Protein AF-X1U1R6-F1 (afdb_monomer_lite)

pLDDT: mean 90.97, std 6.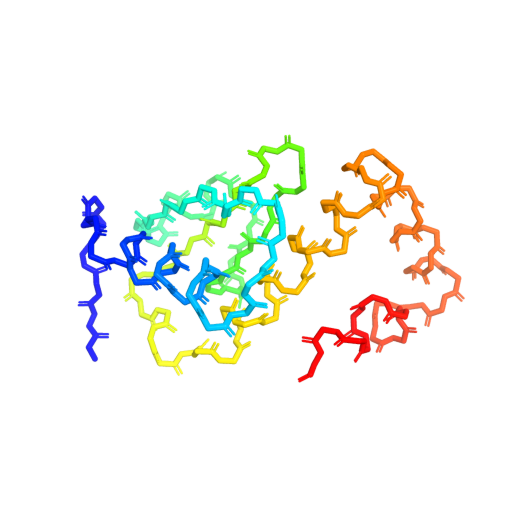09, range [68.69, 97.31]

Radius of gyration: 13.93 Å; chains: 1; bounding box: 34×32×36 Å

Secondary structure (DSSP, 8-state):
--PPTT-THHHHHHHHIIIIII--SSPPPEEEE--HHHHHHHHS-SS-SEEEETTTTEEEE-TTGGGGHHHHHHHHHHHHHHHHH-HHHHHHHHHHHHHHH-GGG-HHHHHT-

Structure (mmCIF, N/CA/C/O backbone):
data_AF-X1U1R6-F1
#
_entry.id   AF-X1U1R6-F1
#
loop_
_atom_site.group_PDB
_atom_site.id
_atom_site.type_symbol
_atom_site.label_atom_id
_atom_site.label_alt_id
_atom_site.label_comp_id
_atom_site.label_asym_id
_atom_site.label_entity_id
_atom_site.label_seq_id
_atom_site.pdbx_PDB_ins_code
_atom_site.Cartn_x
_atom_site.Cartn_y
_atom_site.Cartn_z
_atom_site.occupancy
_atom_site.B_iso_or_equiv
_atom_site.auth_seq_id
_atom_site.auth_comp_id
_atom_site.auth_asym_id
_atom_site.auth_atom_id
_atom_site.pdbx_PDB_model_num
ATOM 1 N N . MET A 1 1 ? -20.057 -4.441 5.243 1.00 68.75 1 MET A N 1
ATOM 2 C CA . MET A 1 1 ? -19.468 -4.087 6.552 1.00 68.75 1 MET A CA 1
ATOM 3 C C . MET A 1 1 ? -18.611 -2.855 6.330 1.00 68.75 1 MET A C 1
ATOM 5 O O . MET A 1 1 ? -17.828 -2.879 5.391 1.00 68.75 1 MET A O 1
ATOM 9 N N . ILE A 1 2 ? -18.821 -1.793 7.105 1.00 78.00 2 ILE A N 1
ATOM 10 C CA . ILE A 1 2 ? -18.006 -0.569 7.076 1.00 78.00 2 ILE A CA 1
ATOM 11 C C . ILE A 1 2 ? -17.137 -0.601 8.333 1.00 78.00 2 ILE A C 1
ATOM 13 O O . ILE A 1 2 ? -17.631 -0.988 9.393 1.00 78.00 2 ILE A O 1
ATOM 17 N N . ILE A 1 3 ? -15.852 -0.284 8.202 1.00 80.31 3 ILE A N 1
ATOM 18 C CA . ILE A 1 3 ? -14.934 -0.188 9.337 1.00 80.31 3 ILE A CA 1
ATOM 19 C C . ILE A 1 3 ? -14.719 1.287 9.639 1.00 80.31 3 ILE A C 1
ATOM 21 O O . ILE A 1 3 ? -14.201 2.015 8.801 1.00 80.31 3 ILE A O 1
ATOM 25 N N . GLU A 1 4 ? -15.120 1.713 10.832 1.00 82.31 4 GLU A N 1
ATOM 26 C CA . GLU A 1 4 ? -14.994 3.108 11.254 1.00 82.31 4 GLU A CA 1
ATOM 27 C C . GLU A 1 4 ? -13.522 3.568 11.271 1.00 82.31 4 GLU A C 1
ATOM 29 O O . GLU A 1 4 ? -12.655 2.809 11.731 1.00 82.31 4 GLU A O 1
ATOM 34 N N . PRO A 1 5 ? -13.226 4.804 10.824 1.00 80.69 5 PRO A N 1
ATOM 35 C CA . PRO A 1 5 ? -11.922 5.431 11.021 1.00 80.69 5 PRO A CA 1
ATOM 36 C C . PRO A 1 5 ? -11.462 5.356 12.484 1.00 80.69 5 PRO A C 1
ATOM 38 O O . PRO A 1 5 ? -12.258 5.473 13.417 1.00 80.69 5 PRO A O 1
ATOM 41 N N . GLY A 1 6 ? -10.168 5.111 12.697 1.00 74.69 6 GLY A N 1
ATOM 42 C CA . GLY A 1 6 ? -9.590 4.905 14.033 1.00 74.69 6 GLY A CA 1
ATOM 43 C C . GLY A 1 6 ? -9.848 3.524 14.659 1.00 74.69 6 GLY A C 1
ATOM 44 O O . GLY A 1 6 ? -9.324 3.231 15.736 1.00 74.69 6 GLY A O 1
ATOM 45 N N . SER A 1 7 ? -10.609 2.643 14.001 1.00 81.69 7 SER A N 1
ATOM 46 C CA . SER A 1 7 ? -10.746 1.249 14.429 1.00 81.69 7 SER A CA 1
ATOM 47 C C . SER A 1 7 ? -9.451 0.466 14.216 1.00 81.69 7 SER A C 1
ATOM 49 O O . SER A 1 7 ? -8.946 0.364 13.100 1.00 81.69 7 SER A O 1
ATOM 51 N N . LYS A 1 8 ? -8.972 -0.200 15.273 1.00 84.81 8 LYS A N 1
ATOM 52 C CA . LYS A 1 8 ? -7.817 -1.113 15.203 1.00 84.81 8 LYS A CA 1
ATOM 53 C C . LYS A 1 8 ? -8.140 -2.479 14.605 1.00 84.81 8 LYS A C 1
ATOM 55 O O . LYS A 1 8 ? -7.240 -3.266 14.334 1.00 84.81 8 LYS A O 1
ATOM 60 N N . LYS A 1 9 ? -9.423 -2.789 14.386 1.00 84.50 9 LYS A N 1
ATOM 61 C CA . LYS A 1 9 ? -9.840 -4.147 14.014 1.00 84.50 9 LYS A CA 1
ATOM 62 C C . LYS A 1 9 ? -9.223 -4.607 12.695 1.00 84.50 9 LYS A C 1
ATOM 64 O O . LYS A 1 9 ? -8.891 -5.779 12.551 1.00 84.50 9 LYS A O 1
ATOM 69 N N . LEU A 1 10 ? -9.089 -3.698 11.732 1.00 84.38 10 LEU A N 1
ATOM 70 C CA . LEU A 1 10 ? -8.493 -4.024 10.441 1.00 84.38 10 LEU A CA 1
ATOM 71 C C . LEU A 1 10 ? -6.976 -4.191 10.537 1.00 84.38 10 LEU 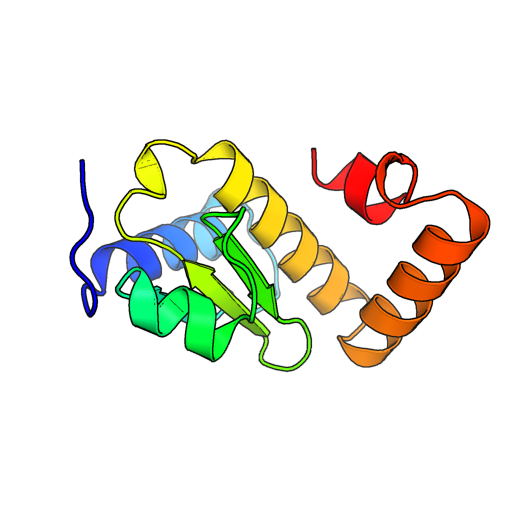A C 1
ATOM 73 O O . LEU A 1 10 ? -6.443 -5.120 9.944 1.00 84.38 10 LEU A O 1
ATOM 77 N N . GLU A 1 11 ? -6.304 -3.335 11.305 1.00 85.69 11 GLU A N 1
ATOM 78 C CA . GLU A 1 11 ? -4.867 -3.437 11.578 1.00 85.69 11 GLU A CA 1
ATOM 79 C C . GLU A 1 11 ? -4.524 -4.794 12.215 1.00 85.69 11 GLU A C 1
ATOM 81 O O . GLU A 1 11 ? -3.604 -5.478 11.765 1.00 85.69 11 GLU A O 1
ATOM 86 N N . GLU A 1 12 ? -5.318 -5.231 13.199 1.00 88.62 12 GLU A N 1
ATOM 87 C CA . GLU A 1 12 ? -5.196 -6.553 13.827 1.00 88.62 12 GLU A CA 1
ATOM 88 C C . GLU A 1 12 ? -5.352 -7.686 12.805 1.00 88.62 12 GLU A C 1
ATOM 90 O O . GLU A 1 12 ? -4.529 -8.599 12.767 1.00 88.62 12 GLU A O 1
ATOM 95 N N . LEU A 1 13 ? -6.379 -7.619 11.950 1.00 87.31 13 LEU A N 1
ATOM 96 C CA . LEU A 1 13 ? -6.643 -8.641 10.933 1.00 87.31 13 LEU A CA 1
ATOM 97 C C . LEU A 1 13 ? -5.546 -8.698 9.864 1.00 87.31 13 LEU A C 1
ATOM 99 O O . LEU A 1 13 ? -5.128 -9.789 9.481 1.00 87.31 13 LEU A O 1
ATOM 103 N N . VAL A 1 14 ? -5.068 -7.543 9.393 1.00 88.56 14 VAL A N 1
ATOM 104 C CA . VAL A 1 14 ? -3.956 -7.459 8.436 1.00 88.56 14 VAL A CA 1
ATOM 105 C C . VAL A 1 14 ? -2.689 -8.032 9.061 1.00 88.56 14 VAL A C 1
ATOM 107 O O . VAL A 1 14 ? -2.026 -8.859 8.440 1.00 88.56 14 VAL A O 1
ATOM 110 N N . THR A 1 15 ? -2.392 -7.669 10.309 1.00 87.62 15 THR A N 1
ATOM 111 C CA . THR A 1 15 ? -1.243 -8.194 11.057 1.00 87.62 15 THR A CA 1
ATOM 112 C C . THR A 1 15 ? -1.320 -9.711 11.230 1.00 87.62 15 THR A C 1
ATOM 114 O O . THR A 1 15 ? -0.334 -10.414 10.990 1.00 87.62 15 THR A O 1
ATOM 117 N N . GLU A 1 16 ? -2.486 -10.233 11.619 1.00 87.56 16 GLU A N 1
ATOM 118 C CA . GLU A 1 16 ? -2.725 -11.668 11.778 1.00 87.56 16 GLU A CA 1
ATOM 119 C C . GLU A 1 16 ? -2.550 -12.408 10.447 1.00 87.56 16 GLU A C 1
ATOM 121 O O . GLU A 1 16 ? -1.828 -13.406 10.371 1.00 87.56 16 GLU A O 1
ATOM 126 N N . PHE A 1 17 ? -3.162 -11.900 9.377 1.00 86.06 17 PHE A N 1
ATOM 127 C CA . PHE A 1 17 ? -3.053 -12.473 8.041 1.00 86.06 17 PHE A CA 1
ATOM 128 C C . PHE A 1 17 ? -1.598 -12.493 7.553 1.00 86.06 17 PHE A C 1
ATOM 130 O O . PHE A 1 17 ? -1.091 -13.544 7.154 1.00 86.06 17 PHE A O 1
ATOM 137 N N . TRP A 1 18 ? -0.897 -11.366 7.668 1.00 87.38 18 TRP A N 1
ATOM 138 C CA . TRP A 1 18 ? 0.502 -11.225 7.272 1.00 87.38 18 TRP A CA 1
ATOM 139 C C . TRP A 1 18 ? 1.418 -12.208 8.011 1.00 87.38 18 TRP A C 1
ATOM 141 O O . TRP A 1 18 ? 2.189 -12.952 7.402 1.00 87.38 18 TRP A O 1
ATOM 151 N N . SER A 1 19 ? 1.283 -12.264 9.335 1.00 80.88 19 SER A N 1
ATOM 152 C CA . SER A 1 19 ? 2.225 -12.981 10.197 1.00 80.88 19 SER A CA 1
ATOM 153 C C . SER A 1 19 ? 1.930 -14.480 10.263 1.00 80.88 19 SER A C 1
ATOM 155 O O . SER A 1 19 ? 2.843 -15.304 10.250 1.00 80.88 19 SER A O 1
ATOM 157 N N . ILE A 1 20 ? 0.652 -14.862 10.336 1.00 73.19 20 ILE A N 1
ATOM 158 C CA . ILE A 1 20 ? 0.245 -16.250 10.596 1.00 73.19 20 ILE A CA 1
ATOM 159 C C . ILE A 1 20 ? -0.021 -17.004 9.297 1.00 73.19 20 ILE A C 1
ATOM 161 O O . ILE A 1 20 ? 0.361 -18.174 9.172 1.00 73.19 20 ILE A O 1
ATOM 165 N N . ARG A 1 21 ? -0.696 -16.363 8.334 1.00 68.69 21 ARG A N 1
ATOM 166 C CA . ARG A 1 21 ? -1.108 -17.029 7.090 1.00 68.69 21 ARG A CA 1
ATOM 167 C C . ARG A 1 21 ? -0.006 -17.001 6.051 1.00 68.69 21 ARG A C 1
ATOM 169 O O . ARG A 1 21 ? 0.308 -18.055 5.507 1.00 68.69 21 ARG A O 1
ATOM 176 N N . LEU A 1 22 ? 0.586 -15.834 5.816 1.00 74.62 22 LEU A N 1
ATOM 177 C CA . LEU A 1 22 ? 1.616 -15.683 4.789 1.00 74.62 22 LEU A CA 1
ATOM 178 C C . LEU A 1 22 ? 3.023 -16.013 5.304 1.00 74.62 22 LEU A C 1
ATOM 180 O O . LEU A 1 22 ? 3.866 -16.449 4.527 1.00 74.62 22 LEU A O 1
ATOM 184 N N . ARG A 1 23 ? 3.253 -15.899 6.623 1.00 78.94 23 ARG A N 1
ATOM 185 C CA . ARG A 1 23 ? 4.527 -16.224 7.296 1.00 78.94 23 ARG A CA 1
ATOM 186 C C . ARG A 1 23 ? 5.725 -15.466 6.722 1.00 78.94 23 ARG A C 1
ATOM 188 O O . ARG A 1 23 ? 6.837 -15.997 6.675 1.00 78.94 23 ARG A O 1
ATOM 195 N N . TYR A 1 24 ? 5.507 -14.230 6.289 1.00 79.50 24 TYR A N 1
ATOM 196 C CA . TYR A 1 24 ? 6.607 -13.382 5.860 1.00 79.50 24 TYR A CA 1
ATOM 197 C C . TYR A 1 24 ? 7.483 -13.002 7.053 1.00 79.50 24 TYR A C 1
ATOM 199 O O . TYR A 1 24 ? 6.998 -12.754 8.153 1.00 79.50 24 TYR A O 1
ATOM 207 N N . SER A 1 25 ? 8.796 -12.958 6.829 1.00 84.50 25 SER A N 1
ATOM 208 C CA . SER A 1 25 ? 9.781 -12.558 7.841 1.00 84.50 25 SER A CA 1
ATOM 209 C C . SER A 1 25 ? 9.813 -11.047 8.095 1.00 84.50 25 SER A C 1
ATOM 211 O O . SER A 1 25 ? 10.508 -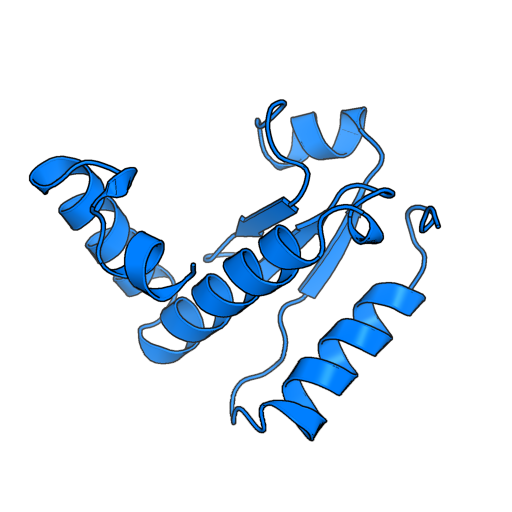10.595 9.001 1.00 84.50 25 SER A O 1
ATOM 213 N N . PHE A 1 26 ? 9.103 -10.269 7.278 1.00 88.19 26 PHE A N 1
ATOM 214 C CA . PHE A 1 26 ? 9.027 -8.815 7.370 1.00 88.19 26 PHE A CA 1
ATOM 215 C C . PHE A 1 26 ? 7.899 -8.386 8.306 1.00 88.19 26 PHE A C 1
ATOM 217 O O . PHE A 1 26 ? 6.893 -9.086 8.436 1.00 88.19 26 PHE A O 1
ATOM 224 N N . ALA A 1 27 ? 8.054 -7.219 8.933 1.00 90.88 27 ALA A N 1
ATOM 225 C CA . ALA A 1 27 ? 6.970 -6.608 9.693 1.00 90.88 27 ALA A CA 1
ATOM 226 C C . ALA A 1 27 ? 5.752 -6.357 8.779 1.00 90.88 27 ALA A C 1
ATOM 228 O O . ALA A 1 27 ? 5.948 -6.100 7.593 1.00 90.88 27 ALA A O 1
ATOM 229 N N . PRO A 1 28 ? 4.516 -6.448 9.298 1.00 92.19 28 PRO A N 1
ATOM 230 C CA . PRO A 1 28 ? 3.332 -6.033 8.551 1.00 92.19 28 PRO A CA 1
ATOM 231 C C . PRO A 1 28 ? 3.366 -4.520 8.272 1.00 92.19 28 PRO A C 1
ATOM 233 O O . PRO A 1 28 ? 4.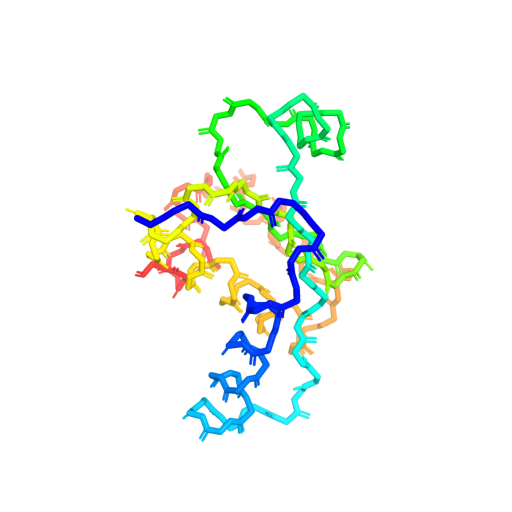027 -3.777 9.011 1.00 92.19 28 PRO A O 1
ATOM 236 N N . PRO A 1 29 ? 2.616 -4.036 7.266 1.00 93.19 29 PRO A N 1
ATOM 237 C CA . PRO A 1 29 ? 2.524 -2.608 7.013 1.00 93.19 29 PRO A CA 1
ATOM 238 C C . PRO A 1 29 ? 1.727 -1.924 8.124 1.00 93.19 29 PRO A C 1
ATOM 240 O O . PRO A 1 29 ? 0.837 -2.522 8.737 1.00 93.19 29 PRO A O 1
ATOM 243 N N . LYS A 1 30 ? 1.990 -0.633 8.334 1.00 93.44 30 LYS A N 1
ATOM 244 C CA . LYS A 1 30 ? 1.081 0.216 9.115 1.00 93.44 30 LYS A CA 1
ATOM 245 C C . LYS A 1 30 ? -0.249 0.318 8.374 1.00 93.44 30 LYS A C 1
ATOM 247 O O . LYS A 1 30 ? -0.258 0.383 7.148 1.00 93.44 30 LYS A O 1
ATOM 252 N N . VAL A 1 31 ? -1.363 0.368 9.095 1.00 93.25 31 VAL A N 1
ATOM 253 C CA . VAL A 1 31 ? -2.694 0.500 8.489 1.00 93.25 31 VAL A CA 1
ATOM 254 C C . VAL A 1 31 ? -3.399 1.704 9.089 1.00 93.25 31 VAL A C 1
ATOM 256 O O . VAL A 1 31 ? -3.602 1.752 10.300 1.00 93.25 31 VAL A O 1
ATOM 259 N N . THR A 1 32 ? -3.831 2.630 8.235 1.00 92.69 32 THR A N 1
ATOM 260 C CA . THR A 1 32 ? -4.637 3.783 8.646 1.00 92.69 32 THR A CA 1
ATOM 261 C C . THR A 1 32 ? -5.922 3.825 7.829 1.00 92.69 32 THR A C 1
ATOM 263 O O . THR A 1 32 ? -5.902 3.772 6.598 1.00 92.69 32 THR A O 1
ATOM 266 N N . ILE A 1 33 ? -7.055 3.899 8.529 1.00 92.25 33 ILE A N 1
ATOM 267 C CA . ILE A 1 33 ? -8.377 4.062 7.920 1.00 92.25 33 ILE A CA 1
ATOM 268 C C . ILE A 1 33 ? -8.771 5.525 8.052 1.00 92.25 33 ILE A C 1
ATOM 270 O O . ILE A 1 33 ? -8.874 6.035 9.169 1.00 92.25 33 ILE A O 1
ATOM 274 N N . TYR A 1 34 ? -9.019 6.158 6.916 1.00 92.31 34 TYR A N 1
ATOM 275 C CA . TYR A 1 34 ? -9.348 7.573 6.813 1.00 92.31 34 TYR A CA 1
ATOM 276 C C . TYR A 1 34 ? -10.829 7.772 6.492 1.00 92.31 34 TYR A C 1
ATOM 278 O O . TYR A 1 34 ? -11.475 6.890 5.920 1.00 92.31 34 TYR A O 1
ATOM 286 N N . SER A 1 35 ? -11.373 8.949 6.802 1.00 92.62 35 SER A N 1
ATOM 287 C CA . SER A 1 35 ? -12.554 9.434 6.080 1.00 92.62 35 SER A CA 1
ATOM 288 C C . SER A 1 35 ? -12.231 9.644 4.594 1.00 92.62 35 SER A C 1
ATOM 290 O O . SER A 1 35 ? -11.077 9.574 4.162 1.00 92.62 35 SER A O 1
ATOM 2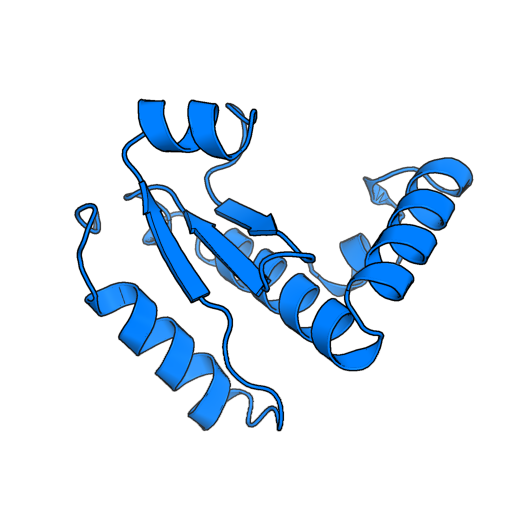92 N N . ARG A 1 36 ? -13.254 9.888 3.769 1.00 93.19 36 ARG A N 1
ATOM 293 C CA . ARG A 1 36 ? -13.046 10.066 2.329 1.00 93.19 36 ARG A CA 1
ATOM 294 C C . ARG A 1 36 ? -12.228 11.320 2.026 1.00 93.19 36 ARG A C 1
ATOM 296 O O . ARG A 1 36 ? -11.370 11.283 1.149 1.00 93.19 36 ARG A O 1
ATOM 303 N N . GLU A 1 37 ? -12.505 12.402 2.736 1.00 95.00 37 GLU A N 1
ATOM 304 C CA . GLU A 1 37 ? -11.834 13.688 2.598 1.00 95.00 37 GLU A CA 1
ATOM 305 C C . GLU A 1 37 ? -10.364 13.580 3.019 1.00 95.00 37 GLU A C 1
ATOM 307 O O . GLU A 1 37 ? -9.484 13.922 2.232 1.00 95.00 37 GLU A O 1
ATOM 312 N N . GLU A 1 38 ? -10.097 13.005 4.197 1.00 95.31 38 GLU A N 1
ATOM 313 C CA . GLU A 1 38 ? -8.731 12.793 4.699 1.00 95.31 38 GLU A CA 1
ATOM 314 C C . GLU A 1 38 ? -7.928 11.857 3.788 1.00 95.31 38 GLU A C 1
ATOM 316 O O . GLU A 1 38 ? -6.747 12.084 3.559 1.00 95.31 38 GLU A O 1
ATOM 321 N N . TYR A 1 39 ? -8.555 10.823 3.217 1.00 94.94 39 TYR A N 1
ATOM 322 C CA . TYR A 1 39 ? -7.882 9.927 2.274 1.00 94.94 39 TYR A CA 1
ATOM 323 C C . TYR A 1 39 ? -7.401 10.665 1.022 1.00 94.94 39 TYR A C 1
ATOM 325 O O . TYR A 1 39 ? -6.292 10.422 0.546 1.00 94.94 39 TYR A O 1
ATOM 333 N N . ILE A 1 40 ? -8.235 11.549 0.466 1.00 95.31 40 ILE A N 1
ATOM 334 C CA . ILE A 1 40 ? -7.871 12.345 -0.711 1.00 95.31 40 ILE A CA 1
ATOM 335 C C . ILE A 1 40 ? -6.774 13.345 -0.346 1.00 95.31 40 ILE A C 1
ATOM 337 O O . ILE A 1 40 ? -5.863 13.535 -1.143 1.00 95.31 40 ILE A O 1
ATOM 341 N N . GLU A 1 41 ? -6.839 13.962 0.832 1.00 95.50 41 GLU A N 1
ATOM 342 C CA . GLU A 1 41 ? -5.801 14.880 1.312 1.00 95.50 41 GLU A CA 1
ATOM 343 C C . GLU A 1 41 ? -4.453 14.168 1.492 1.00 95.50 41 GLU A C 1
ATOM 345 O O . GLU A 1 41 ? -3.444 14.620 0.957 1.00 95.50 41 GLU A O 1
ATOM 350 N N . GLU A 1 42 ? -4.454 13.018 2.168 1.00 93.38 42 GLU A N 1
ATOM 351 C CA . GLU A 1 42 ? -3.253 12.239 2.475 1.00 93.38 42 GLU A CA 1
ATOM 352 C C . GLU A 1 42 ? -2.628 11.617 1.221 1.00 93.38 42 GLU A C 1
ATOM 354 O O . GLU A 1 42 ? -1.412 11.599 1.048 1.00 93.38 42 GLU A O 1
ATOM 359 N N . THR A 1 43 ? -3.455 11.069 0.328 1.00 92.81 43 THR A N 1
ATOM 360 C CA . THR A 1 43 ? -2.956 10.306 -0.824 1.00 92.81 43 THR A CA 1
ATOM 361 C C . THR A 1 43 ? -2.934 11.116 -2.117 1.00 92.81 43 THR A C 1
ATOM 363 O O . THR A 1 43 ? -2.254 10.737 -3.069 1.00 92.81 43 THR A O 1
ATOM 366 N N . GLY A 1 44 ? -3.705 12.194 -2.225 1.00 93.56 44 GLY A N 1
ATOM 367 C CA . GLY A 1 44 ? -3.966 12.866 -3.499 1.00 93.56 44 GLY A CA 1
ATOM 368 C C . GLY A 1 44 ? -4.768 12.018 -4.498 1.00 93.56 44 GLY A C 1
ATOM 369 O O . GLY A 1 44 ? -4.757 12.324 -5.690 1.00 93.56 44 GLY A O 1
ATOM 370 N N . ASN A 1 45 ? -5.420 10.930 -4.062 1.00 89.62 45 ASN A N 1
ATOM 371 C CA . ASN A 1 45 ? -6.143 10.000 -4.932 1.00 89.62 45 ASN A CA 1
ATOM 372 C C . ASN A 1 45 ? -7.634 9.937 -4.569 1.00 89.62 45 ASN A C 1
ATOM 374 O O . ASN A 1 45 ? -8.008 9.571 -3.460 1.00 89.62 45 ASN A O 1
ATOM 378 N N . ASP A 1 46 ? -8.498 10.246 -5.536 1.00 93.25 46 ASP A N 1
ATOM 379 C CA . ASP A 1 46 ? -9.957 10.184 -5.409 1.00 93.25 46 ASP A CA 1
ATOM 380 C C . ASP A 1 46 ? -10.587 9.010 -6.183 1.00 93.25 46 ASP A C 1
ATOM 382 O O . ASP A 1 46 ? -11.808 8.898 -6.281 1.00 93.25 46 ASP A O 1
ATOM 386 N N . LYS A 1 47 ? -9.793 8.099 -6.739 1.00 91.31 47 LYS A N 1
ATOM 387 C CA . LYS A 1 47 ? -10.286 7.001 -7.589 1.00 91.31 47 LYS A CA 1
ATOM 388 C C . LYS A 1 47 ? -10.168 5.637 -6.936 1.00 91.31 47 LYS A C 1
ATOM 390 O O . LYS A 1 47 ? -10.938 4.745 -7.282 1.00 91.31 47 LYS A O 1
ATOM 395 N N . THR A 1 48 ? -9.236 5.471 -6.005 1.00 91.88 48 THR A N 1
ATOM 396 C CA . THR A 1 48 ? -9.023 4.204 -5.299 1.00 91.88 48 THR A CA 1
ATOM 397 C C . THR A 1 48 ? -9.562 4.263 -3.872 1.00 91.88 48 THR A C 1
ATOM 399 O O . THR A 1 48 ? -9.952 5.317 -3.366 1.00 91.88 48 THR A O 1
ATOM 402 N N . VAL A 1 49 ? -9.643 3.094 -3.240 1.00 93.25 49 VAL A N 1
ATOM 403 C CA . VAL A 1 49 ? -10.102 2.924 -1.849 1.00 93.25 49 VAL A CA 1
ATOM 404 C C . VAL A 1 49 ? -9.006 2.360 -0.939 1.00 93.25 49 VAL A C 1
ATOM 406 O O . VAL A 1 49 ? -9.232 2.157 0.253 1.00 93.25 49 VAL A O 1
ATOM 409 N N . ALA A 1 50 ? -7.845 2.077 -1.520 1.00 94.94 50 ALA A N 1
ATOM 410 C CA . ALA A 1 50 ? -6.640 1.600 -0.875 1.00 94.94 50 ALA A CA 1
ATOM 411 C C . ALA A 1 50 ? -5.434 2.160 -1.628 1.00 94.94 50 ALA A C 1
ATOM 413 O O . ALA A 1 50 ? -5.517 2.401 -2.840 1.00 94.94 50 ALA A O 1
ATOM 414 N N . ARG A 1 51 ? -4.345 2.377 -0.894 1.00 95.50 51 ARG A N 1
ATOM 415 C CA . ARG A 1 51 ? -3.048 2.745 -1.448 1.00 95.50 51 ARG A CA 1
ATOM 416 C C . ARG A 1 51 ? -1.930 2.353 -0.495 1.00 95.50 51 ARG A C 1
ATOM 418 O O . ARG A 1 51 ? -1.991 2.684 0.691 1.00 95.50 51 ARG A O 1
ATOM 425 N N . TYR A 1 52 ? -0.889 1.730 -1.028 1.00 96.00 52 TYR A N 1
ATOM 426 C CA . TYR A 1 52 ? 0.385 1.555 -0.354 1.00 96.00 52 TYR A CA 1
ATOM 427 C C . TYR A 1 52 ? 1.322 2.749 -0.589 1.00 96.00 52 TYR A C 1
ATOM 429 O O . TYR A 1 52 ? 1.496 3.215 -1.716 1.00 96.00 52 TYR A O 1
ATOM 437 N N . SER A 1 53 ? 1.956 3.224 0.483 1.00 95.31 53 SER A N 1
ATOM 438 C CA . SER A 1 53 ? 3.063 4.186 0.451 1.00 95.31 53 SER A CA 1
ATOM 439 C C . SER A 1 53 ? 4.366 3.477 0.836 1.00 95.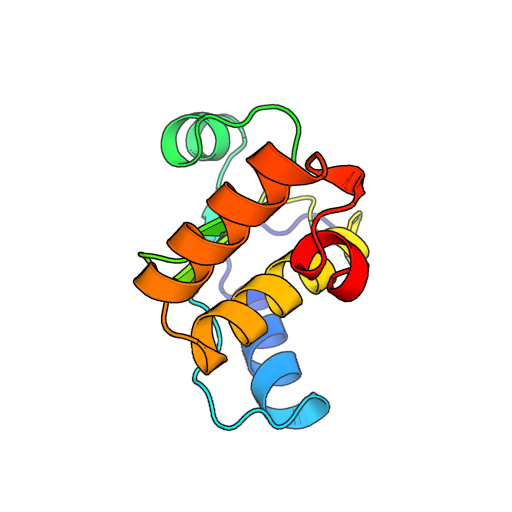31 53 SER A C 1
ATOM 441 O O . SER A 1 53 ? 4.567 3.199 2.024 1.00 95.31 53 SER A O 1
ATOM 443 N N . PRO A 1 54 ? 5.269 3.200 -0.129 1.00 93.50 54 PRO A N 1
ATOM 444 C CA . PRO A 1 54 ? 6.519 2.483 0.127 1.00 93.50 54 PRO A CA 1
ATOM 445 C C . PRO A 1 54 ? 7.446 3.162 1.132 1.00 93.50 54 PRO A C 1
ATOM 447 O O . PRO A 1 54 ? 8.075 2.483 1.938 1.00 93.50 54 PRO A O 1
ATOM 450 N N . GLU A 1 55 ? 7.534 4.491 1.094 1.00 93.12 55 GLU A N 1
ATOM 451 C CA . GLU A 1 55 ? 8.427 5.263 1.968 1.00 93.12 55 GLU A CA 1
ATOM 452 C C . GLU A 1 55 ? 7.990 5.193 3.436 1.00 93.12 55 GLU A C 1
ATOM 454 O O . GLU A 1 55 ? 8.821 5.017 4.324 1.00 93.12 55 GLU A O 1
ATOM 459 N N . GLU A 1 56 ? 6.679 5.229 3.676 1.00 92.88 56 GLU A N 1
ATOM 460 C CA . GLU A 1 56 ? 6.086 5.171 5.017 1.00 92.88 56 GLU A CA 1
ATOM 461 C C . GLU A 1 56 ? 5.843 3.738 5.515 1.00 92.88 56 GLU A C 1
ATOM 463 O O . GLU A 1 56 ? 5.579 3.518 6.705 1.00 92.88 56 GLU A O 1
ATOM 468 N N . GLY A 1 57 ? 5.901 2.756 4.606 1.00 93.94 57 GLY A N 1
ATOM 469 C CA . GLY A 1 57 ? 5.503 1.374 4.868 1.00 93.94 57 GLY A CA 1
ATOM 470 C C . GLY A 1 57 ? 4.043 1.273 5.322 1.00 93.94 57 GLY A C 1
ATOM 471 O O . GLY A 1 57 ? 3.732 0.496 6.228 1.00 93.94 57 GLY A O 1
ATOM 472 N N . GLN A 1 58 ? 3.162 2.100 4.749 1.00 95.00 58 GLN A N 1
ATOM 473 C CA . GLN A 1 58 ? 1.785 2.291 5.210 1.00 95.00 58 GLN A CA 1
ATOM 474 C C . GLN A 1 58 ? 0.758 1.950 4.128 1.00 95.00 58 GLN A C 1
ATOM 476 O O . GLN A 1 58 ? 0.923 2.306 2.965 1.00 95.00 58 GLN A O 1
ATOM 481 N N . LEU A 1 59 ? -0.336 1.314 4.545 1.00 95.25 59 LEU A N 1
ATOM 482 C CA . LEU A 1 59 ? -1.584 1.182 3.807 1.00 95.25 59 LEU A CA 1
ATOM 483 C C . LEU A 1 59 ? -2.581 2.243 4.278 1.00 95.25 59 LEU A C 1
ATOM 485 O O . LEU A 1 59 ? -3.038 2.215 5.424 1.00 95.25 59 LEU A O 1
ATOM 489 N N . SER A 1 60 ? -2.944 3.145 3.375 1.00 95.19 60 SER A N 1
ATOM 490 C CA . SER A 1 60 ? -4.023 4.114 3.563 1.00 95.19 60 SER A CA 1
ATOM 491 C C . SER A 1 60 ? -5.299 3.543 2.952 1.00 95.19 60 SER A C 1
ATOM 493 O O . SER A 1 60 ? -5.295 3.166 1.782 1.00 95.19 60 SER A O 1
ATOM 495 N N . LEU A 1 61 ? -6.381 3.439 3.729 1.00 94.81 61 LEU A N 1
ATOM 496 C CA . LEU A 1 61 ? -7.601 2.723 3.335 1.00 94.81 61 LEU A CA 1
ATOM 497 C C . LEU A 1 61 ? -8.867 3.549 3.597 1.00 94.81 61 LEU A C 1
ATOM 499 O O . LEU A 1 61 ? -8.937 4.308 4.565 1.00 94.81 61 LEU A O 1
ATOM 503 N N . LEU A 1 62 ? -9.900 3.336 2.779 1.00 93.56 62 LEU A N 1
ATOM 504 C CA . LEU A 1 62 ? -11.253 3.833 3.040 1.00 93.56 62 LEU A CA 1
ATOM 505 C C . LEU A 1 62 ? -12.094 2.843 3.869 1.00 93.56 62 LEU A C 1
ATOM 507 O O . LEU A 1 62 ? -11.869 1.630 3.810 1.00 93.56 62 LEU A O 1
ATOM 511 N N . PRO A 1 63 ? -13.135 3.317 4.584 1.00 90.62 63 PRO A N 1
ATOM 512 C CA . PRO A 1 63 ? -13.946 2.499 5.495 1.00 90.62 63 PRO A CA 1
ATOM 513 C C . PRO A 1 63 ? -14.641 1.300 4.834 1.00 90.62 63 PRO A C 1
ATOM 515 O O . PRO A 1 63 ? -14.960 0.303 5.486 1.00 90.62 63 PRO A O 1
ATOM 518 N N . ASN A 1 64 ? -14.897 1.380 3.527 1.00 90.12 64 ASN A N 1
ATOM 519 C CA . ASN A 1 64 ? -15.561 0.344 2.740 1.00 90.12 64 ASN A CA 1
ATOM 520 C C . ASN A 1 64 ? -14.599 -0.697 2.138 1.00 90.12 64 ASN A C 1
ATOM 522 O O . ASN A 1 64 ? -15.052 -1.530 1.354 1.00 90.12 64 ASN A O 1
ATOM 526 N N . ILE A 1 65 ? -13.310 -0.695 2.501 1.00 90.56 65 ILE A N 1
ATOM 527 C CA . ILE A 1 65 ? -12.280 -1.585 1.932 1.00 90.56 65 ILE A CA 1
ATOM 528 C C . ILE A 1 65 ? -12.635 -3.077 1.969 1.00 90.56 65 ILE A C 1
ATOM 530 O O . ILE A 1 65 ? -12.230 -3.834 1.096 1.00 90.56 65 ILE A O 1
ATOM 534 N N . ILE A 1 66 ? -13.461 -3.519 2.919 1.00 85.38 66 ILE A N 1
ATOM 535 C CA . ILE A 1 66 ? -13.914 -4.916 2.999 1.00 85.38 66 ILE A CA 1
ATOM 536 C C . ILE A 1 66 ? -14.703 -5.348 1.755 1.00 85.38 66 ILE A C 1
ATOM 538 O O . ILE A 1 66 ? -14.648 -6.513 1.370 1.00 85.38 66 ILE A O 1
ATOM 542 N N . ALA A 1 67 ? -15.412 -4.423 1.101 1.00 88.94 67 ALA A N 1
ATOM 543 C CA . ALA A 1 67 ? -16.085 -4.693 -0.170 1.00 88.94 67 ALA A CA 1
ATOM 544 C C . ALA A 1 67 ? -15.106 -4.814 -1.355 1.00 88.94 67 ALA A C 1
ATOM 546 O O . ALA A 1 67 ? -15.509 -5.208 -2.444 1.00 88.94 67 ALA A O 1
ATOM 547 N N . HIS A 1 68 ? -13.832 -4.486 -1.137 1.00 90.88 68 HIS A N 1
ATOM 548 C CA . HIS A 1 68 ? -12.766 -4.424 -2.130 1.00 90.88 68 HIS A CA 1
ATOM 549 C C . HIS A 1 68 ? -11.524 -5.186 -1.643 1.00 90.88 68 HIS A C 1
ATOM 551 O O . HIS A 1 68 ? -10.398 -4.716 -1.783 1.00 90.88 68 HIS A O 1
ATOM 557 N N . ILE A 1 69 ? -11.732 -6.363 -1.041 1.00 88.12 69 ILE A N 1
ATOM 558 C CA . ILE A 1 69 ? -10.662 -7.157 -0.419 1.00 88.12 69 ILE A CA 1
ATOM 559 C C . ILE A 1 69 ? -9.511 -7.481 -1.383 1.00 88.12 69 ILE A C 1
ATOM 561 O O . ILE A 1 69 ? -8.361 -7.515 -0.963 1.00 88.12 69 ILE A O 1
ATOM 565 N N . GLU A 1 70 ? -9.806 -7.653 -2.673 1.00 91.06 70 GLU A N 1
ATOM 566 C CA . GLU A 1 70 ? -8.804 -7.871 -3.723 1.00 91.06 70 GLU A CA 1
ATOM 567 C C . GLU A 1 70 ? -7.820 -6.697 -3.820 1.00 91.06 70 GLU A C 1
ATOM 569 O O . GLU A 1 70 ? -6.619 -6.918 -3.920 1.00 91.06 70 GLU A O 1
ATOM 574 N N . LEU A 1 71 ? -8.299 -5.454 -3.672 1.00 92.06 71 LEU A N 1
ATOM 575 C CA . LEU A 1 71 ? -7.430 -4.274 -3.644 1.00 92.06 71 LEU A CA 1
ATOM 576 C C . LEU A 1 71 ? -6.561 -4.245 -2.385 1.00 92.06 71 LEU A C 1
ATOM 578 O O . LEU A 1 71 ? -5.397 -3.883 -2.458 1.00 92.06 71 LEU A O 1
ATOM 582 N N . LEU A 1 72 ? -7.079 -4.670 -1.229 1.00 92.00 72 LEU A N 1
ATOM 583 C CA . LEU A 1 72 ? -6.244 -4.780 -0.028 1.00 92.00 72 LEU A CA 1
ATOM 584 C C . LEU A 1 72 ? -5.118 -5.810 -0.218 1.00 92.00 72 LEU A C 1
ATOM 586 O O . LEU A 1 72 ? -3.985 -5.559 0.185 1.00 92.00 72 LEU A O 1
ATOM 590 N N . LEU A 1 73 ? -5.413 -6.959 -0.829 1.00 91.88 73 LEU A N 1
ATOM 591 C CA . LEU A 1 73 ? -4.404 -7.983 -1.118 1.00 91.88 73 LEU A CA 1
ATOM 592 C C . LEU A 1 73 ? -3.357 -7.488 -2.123 1.00 91.88 73 LEU A C 1
ATOM 594 O O . LEU A 1 73 ? -2.170 -7.738 -1.923 1.00 91.88 73 LEU A O 1
ATOM 598 N N . HIS A 1 74 ? -3.791 -6.749 -3.142 1.00 94.69 74 HIS A N 1
ATOM 599 C CA . HIS A 1 74 ? -2.920 -6.103 -4.119 1.00 94.69 74 HIS A CA 1
ATOM 600 C C . HIS A 1 74 ? -1.913 -5.155 -3.448 1.00 94.69 74 HIS A C 1
ATOM 602 O O . HIS A 1 74 ? -0.703 -5.305 -3.606 1.00 94.69 74 HIS A O 1
ATOM 608 N N . GLU A 1 75 ? -2.385 -4.245 -2.595 1.00 95.38 75 GLU A N 1
ATOM 609 C CA . GLU A 1 75 ? -1.497 -3.310 -1.895 1.00 95.38 75 GLU A CA 1
ATOM 610 C C . GLU A 1 75 ? -0.568 -4.019 -0.885 1.00 95.38 75 GLU A C 1
ATOM 612 O O . GLU A 1 75 ? 0.577 -3.613 -0.675 1.00 95.38 75 GLU A O 1
ATOM 617 N N . LEU A 1 76 ? -1.018 -5.126 -0.280 1.00 94.25 76 LEU A N 1
ATOM 618 C CA . LEU A 1 76 ? -0.161 -5.977 0.555 1.00 94.25 76 LEU A CA 1
ATOM 619 C C . LEU A 1 76 ? 0.960 -6.646 -0.256 1.00 94.25 76 LEU A C 1
ATOM 621 O O . LEU A 1 76 ? 2.070 -6.803 0.260 1.00 94.25 76 LEU A O 1
ATOM 625 N N . ALA A 1 77 ? 0.708 -7.021 -1.512 1.00 94.62 77 ALA A N 1
ATOM 626 C CA . ALA A 1 77 ? 1.744 -7.547 -2.397 1.00 94.62 77 ALA A CA 1
ATOM 627 C C . ALA A 1 77 ? 2.803 -6.477 -2.707 1.00 94.62 77 ALA A C 1
ATOM 629 O O . ALA A 1 77 ? 3.998 -6.764 -2.616 1.00 94.62 77 ALA A O 1
ATOM 630 N N . HIS A 1 78 ? 2.397 -5.226 -2.945 1.00 96.12 78 HIS A N 1
ATOM 631 C CA . HIS A 1 78 ? 3.343 -4.115 -3.083 1.00 96.12 78 HIS A CA 1
ATOM 632 C C . HIS A 1 78 ? 4.167 -3.874 -1.821 1.00 96.12 78 HIS A C 1
ATOM 634 O O . HIS A 1 78 ? 5.377 -3.647 -1.908 1.00 96.12 78 HIS A O 1
ATOM 640 N N . HIS A 1 79 ? 3.563 -4.008 -0.639 1.00 96.06 79 HIS A N 1
ATOM 641 C CA . HIS A 1 79 ? 4.325 -3.962 0.602 1.00 96.06 79 HIS A CA 1
ATOM 642 C C . HIS A 1 79 ? 5.371 -5.082 0.696 1.00 96.06 79 HIS A C 1
ATOM 644 O O . HIS A 1 79 ? 6.507 -4.826 1.102 1.00 96.06 79 HIS A O 1
ATOM 650 N N . LEU A 1 80 ? 5.038 -6.306 0.276 1.00 94.31 80 LEU A N 1
ATOM 651 C CA . LEU A 1 80 ? 5.987 -7.421 0.254 1.00 94.31 80 LEU A CA 1
ATOM 652 C C . LEU A 1 80 ? 7.148 -7.164 -0.710 1.00 94.31 80 LEU A C 1
ATOM 654 O O . LEU A 1 80 ? 8.305 -7.290 -0.310 1.00 94.31 80 LEU A O 1
ATOM 658 N N . GLN A 1 81 ? 6.844 -6.784 -1.953 1.00 95.44 81 GLN A N 1
ATOM 659 C CA . GLN A 1 81 ? 7.839 -6.465 -2.981 1.00 95.44 81 GLN A CA 1
ATOM 660 C C . GLN A 1 81 ? 8.775 -5.351 -2.490 1.00 95.44 81 GLN A C 1
ATOM 662 O O . GLN A 1 81 ? 10.001 -5.479 -2.528 1.00 95.44 81 GLN A O 1
ATOM 667 N N . SER A 1 82 ? 8.198 -4.286 -1.928 1.00 96.50 82 SER A N 1
ATOM 668 C CA . SER A 1 82 ? 8.944 -3.186 -1.322 1.00 96.50 82 SER A CA 1
ATOM 669 C C . SER A 1 82 ? 9.783 -3.620 -0.119 1.00 96.50 82 SER A C 1
ATOM 671 O O . SER A 1 82 ? 10.879 -3.094 0.061 1.00 96.50 82 SER A O 1
ATOM 673 N N . SER A 1 83 ? 9.311 -4.559 0.701 1.00 94.12 83 SER A N 1
ATOM 674 C CA . SER A 1 83 ? 10.064 -5.080 1.852 1.00 94.12 83 SER A CA 1
ATOM 675 C C . SER A 1 83 ? 11.250 -5.947 1.427 1.00 94.12 83 SER A C 1
ATOM 677 O O . SER A 1 83 ? 12.271 -5.971 2.111 1.00 94.12 83 SER A O 1
ATOM 679 N N . GLN A 1 84 ? 11.140 -6.637 0.289 1.00 93.62 84 GLN A N 1
ATOM 680 C CA . GLN A 1 84 ? 12.213 -7.464 -0.267 1.00 93.62 84 GLN A CA 1
ATOM 681 C C . GLN A 1 84 ? 13.315 -6.630 -0.928 1.00 93.62 84 GLN A C 1
ATOM 683 O O . GLN A 1 84 ? 14.495 -6.937 -0.766 1.00 93.62 84 GLN A O 1
ATOM 688 N N . LEU A 1 85 ? 12.938 -5.586 -1.671 1.00 94.25 85 LEU A N 1
ATOM 689 C CA . LEU A 1 85 ? 13.876 -4.751 -2.434 1.00 94.25 85 LEU A CA 1
ATOM 690 C C . LEU A 1 85 ? 14.415 -3.558 -1.635 1.00 94.25 85 LEU A C 1
ATOM 692 O O . LEU A 1 85 ? 15.497 -3.053 -1.929 1.00 94.25 85 LEU A O 1
ATOM 696 N N . GLY A 1 86 ? 13.668 -3.108 -0.628 1.00 95.38 86 GLY A N 1
ATOM 697 C CA . GLY A 1 86 ? 13.826 -1.790 -0.023 1.00 95.38 86 GLY A CA 1
ATOM 698 C C . GLY A 1 86 ? 13.010 -0.736 -0.779 1.00 95.38 86 GLY A C 1
ATOM 699 O O . GLY A 1 86 ? 12.948 -0.739 -2.008 1.00 95.38 86 GLY A O 1
ATOM 700 N N . SER A 1 87 ? 12.386 0.187 -0.040 1.00 94.44 87 SER A N 1
ATOM 701 C CA . SER A 1 87 ? 11.415 1.159 -0.572 1.00 94.44 87 SER A CA 1
ATOM 702 C C . SER A 1 87 ? 11.956 2.011 -1.723 1.00 94.44 87 SER A C 1
ATOM 704 O O . SER A 1 87 ? 11.299 2.132 -2.755 1.00 94.44 87 SER A O 1
ATOM 706 N N . ALA A 1 88 ? 13.172 2.547 -1.586 1.00 96.12 88 ALA A N 1
ATOM 707 C CA . ALA A 1 88 ? 13.792 3.388 -2.611 1.00 96.12 88 ALA A CA 1
ATOM 708 C C . ALA A 1 88 ? 14.063 2.625 -3.920 1.00 96.12 88 ALA A C 1
ATOM 710 O O . ALA A 1 88 ? 13.830 3.147 -5.009 1.00 96.12 88 ALA A O 1
ATOM 711 N N . GLU A 1 89 ? 14.536 1.381 -3.824 1.00 97.31 89 GLU A N 1
ATOM 712 C CA . GLU A 1 89 ? 14.826 0.558 -5.001 1.00 97.31 89 GLU A CA 1
ATOM 713 C C . GLU A 1 89 ? 13.543 0.042 -5.659 1.00 97.31 89 GLU A C 1
ATOM 715 O O . GLU A 1 89 ? 13.450 0.010 -6.889 1.00 97.31 89 GLU A O 1
ATOM 720 N N . PHE A 1 90 ? 12.537 -0.307 -4.851 1.00 97.00 90 PHE A N 1
ATOM 721 C CA . PHE A 1 90 ? 11.203 -0.641 -5.333 1.00 97.00 90 PHE A CA 1
ATOM 722 C C . PHE A 1 90 ? 10.619 0.505 -6.158 1.00 97.00 90 PHE A C 1
ATOM 724 O O . PHE A 1 90 ? 10.300 0.285 -7.321 1.00 97.00 90 PHE A O 1
ATOM 731 N N . LEU A 1 91 ? 10.569 1.726 -5.612 1.00 96.31 91 LEU A N 1
ATOM 732 C CA . LEU A 1 91 ? 10.052 2.904 -6.317 1.00 96.31 91 LEU A CA 1
ATOM 733 C C . LEU A 1 91 ? 10.810 3.166 -7.617 1.00 96.31 91 LEU A C 1
ATOM 735 O O . LEU A 1 91 ? 10.207 3.236 -8.683 1.00 96.31 91 LEU A O 1
ATOM 739 N N . ARG A 1 92 ? 12.146 3.200 -7.557 1.00 96.81 92 ARG A N 1
ATOM 740 C CA . ARG A 1 92 ? 12.990 3.415 -8.740 1.00 96.81 92 ARG A CA 1
ATOM 741 C C . ARG A 1 92 ? 12.708 2.397 -9.847 1.00 96.81 92 ARG A C 1
ATOM 743 O O . ARG A 1 92 ? 12.670 2.752 -11.024 1.00 96.81 92 ARG A O 1
ATOM 750 N N . THR A 1 93 ? 12.549 1.127 -9.483 1.00 95.75 93 THR A N 1
ATOM 751 C CA . THR A 1 93 ? 12.313 0.051 -10.454 1.00 95.75 93 THR A CA 1
ATOM 752 C C . THR A 1 93 ? 10.877 0.066 -10.967 1.00 95.75 93 THR A C 1
ATOM 754 O O . THR A 1 93 ? 10.647 -0.152 -12.155 1.00 95.75 93 THR A O 1
ATOM 757 N N . TYR A 1 94 ? 9.923 0.346 -10.084 1.00 96.06 94 TYR A N 1
ATOM 758 C CA . TYR A 1 94 ? 8.514 0.483 -10.412 1.00 96.06 94 TYR A CA 1
ATOM 759 C C . TYR A 1 94 ? 8.289 1.630 -11.405 1.00 96.06 94 TYR A C 1
ATOM 761 O O . TYR A 1 94 ? 7.639 1.427 -12.431 1.00 96.06 94 TYR A O 1
ATOM 769 N N . ASP A 1 95 ? 8.880 2.800 -11.158 1.00 96.38 95 ASP A N 1
ATOM 770 C CA . ASP A 1 95 ? 8.787 3.963 -12.044 1.00 96.38 95 ASP A CA 1
ATOM 771 C C . ASP A 1 95 ? 9.403 3.660 -13.406 1.00 96.38 95 ASP A C 1
ATOM 773 O O . ASP A 1 95 ? 8.763 3.865 -14.437 1.00 96.38 95 ASP A O 1
ATOM 777 N N . LYS A 1 96 ? 10.605 3.068 -13.413 1.00 97.31 96 LYS A N 1
ATOM 778 C CA . LYS A 1 96 ? 11.275 2.655 -14.649 1.00 97.31 96 LYS A CA 1
ATOM 779 C C . LYS A 1 96 ? 10.394 1.721 -15.487 1.00 97.31 96 LYS A C 1
ATOM 781 O O . LYS A 1 96 ? 10.246 1.933 -16.687 1.00 97.31 96 LYS A O 1
ATOM 786 N N . TYR A 1 97 ? 9.812 0.685 -14.881 1.00 96.88 97 TYR A N 1
ATOM 787 C CA . TYR A 1 97 ? 8.962 -0.256 -15.614 1.00 96.88 97 TYR A CA 1
ATOM 788 C C . TYR A 1 97 ? 7.634 0.350 -16.051 1.00 96.88 97 TYR A C 1
ATOM 790 O O . TYR A 1 97 ? 7.142 0.025 -17.131 1.00 96.88 97 TYR A O 1
ATOM 798 N N . THR A 1 98 ? 7.068 1.242 -15.244 1.00 96.44 98 THR A N 1
ATOM 799 C CA . THR A 1 98 ? 5.859 1.981 -15.606 1.00 96.44 98 THR A CA 1
ATOM 800 C C . THR A 1 98 ? 6.107 2.882 -16.814 1.00 96.44 98 THR A C 1
ATOM 802 O O . THR A 1 98 ? 5.264 2.930 -17.706 1.00 96.44 98 THR A O 1
ATOM 805 N N . GLU A 1 99 ? 7.260 3.549 -16.881 1.00 96.94 99 GLU A N 1
ATOM 806 C CA . GLU A 1 99 ? 7.662 4.370 -18.027 1.00 96.94 99 GLU A CA 1
ATOM 807 C C . GLU A 1 99 ? 7.911 3.520 -19.284 1.00 96.94 99 GLU A C 1
ATOM 809 O O . GLU A 1 99 ? 7.440 3.863 -20.367 1.00 96.94 99 GLU A O 1
ATOM 814 N N . GLU A 1 100 ? 8.611 2.391 -19.145 1.00 96.50 100 GLU A N 1
ATOM 815 C CA . GLU A 1 100 ? 9.029 1.558 -20.279 1.00 96.50 100 GLU A CA 1
ATOM 816 C C . GLU A 1 100 ? 7.883 0.711 -20.864 1.00 96.50 100 GLU A C 1
ATOM 818 O O . GLU A 1 100 ? 7.771 0.567 -22.083 1.00 96.50 100 GLU A O 1
ATOM 823 N N . PHE A 1 101 ? 7.014 0.159 -20.012 1.00 93.50 101 PHE A N 1
ATOM 824 C CA . PHE A 1 101 ? 6.005 -0.837 -20.404 1.00 93.50 101 PHE A CA 1
ATOM 825 C C . PHE A 1 101 ? 4.556 -0.385 -20.171 1.00 93.50 101 PHE A C 1
ATOM 827 O O . PHE A 1 101 ? 3.613 -1.046 -20.627 1.00 93.50 101 PHE A O 1
ATOM 834 N N . GLY A 1 102 ? 4.367 0.751 -19.497 1.00 95.19 102 GLY A N 1
ATOM 835 C CA . GLY A 1 102 ? 3.072 1.235 -19.034 1.00 95.19 102 GLY A CA 1
ATOM 836 C C . GLY A 1 102 ? 2.625 0.558 -17.736 1.00 95.19 102 GLY A C 1
ATOM 837 O O . GLY A 1 102 ? 2.910 -0.614 -17.495 1.00 95.19 102 GLY A O 1
ATOM 838 N N . TYR A 1 103 ? 1.846 1.284 -16.927 1.00 92.06 103 TYR A N 1
ATOM 839 C CA . TYR A 1 103 ? 1.330 0.824 -15.628 1.00 92.06 103 TYR A CA 1
ATOM 840 C C . TYR A 1 103 ? 0.726 -0.588 -15.683 1.00 92.06 103 TYR A C 1
ATOM 842 O O . TYR A 1 103 ? 1.115 -1.471 -14.927 1.00 92.06 103 TYR A O 1
ATOM 850 N N . HIS A 1 104 ? -0.167 -0.855 -16.642 1.00 92.00 104 HIS A N 1
ATOM 851 C CA . HIS A 1 104 ? -0.868 -2.142 -16.711 1.00 92.00 104 HIS A CA 1
ATOM 852 C C . HIS A 1 104 ? 0.026 -3.355 -16.997 1.00 92.00 104 HIS A C 1
ATOM 854 O O . HIS A 1 104 ? -0.413 -4.472 -16.709 1.00 92.00 104 HIS A O 1
ATOM 860 N N . ASN A 1 105 ? 1.222 -3.140 -17.551 1.00 93.44 105 ASN A N 1
ATOM 861 C CA . ASN A 1 105 ? 2.192 -4.188 -17.869 1.00 93.44 105 ASN A CA 1
ATOM 862 C C . ASN A 1 105 ? 3.433 -4.127 -16.969 1.00 93.44 105 ASN A C 1
ATOM 864 O O . ASN A 1 105 ? 4.382 -4.875 -17.203 1.00 93.44 105 ASN A O 1
ATOM 868 N N . ASN A 1 106 ? 3.452 -3.245 -15.965 1.00 96.06 106 ASN A N 1
ATOM 869 C CA . ASN A 1 106 ? 4.527 -3.212 -14.986 1.00 96.06 106 ASN A CA 1
ATOM 870 C C . ASN A 1 106 ? 4.588 -4.588 -14.287 1.00 96.06 106 ASN A C 1
ATOM 872 O O . ASN A 1 106 ? 3.565 -5.042 -13.773 1.00 96.06 106 ASN A O 1
ATOM 876 N N . PRO A 1 107 ? 5.745 -5.275 -14.256 1.00 93.94 107 PRO A N 1
ATOM 877 C CA . PRO A 1 107 ? 5.858 -6.597 -13.642 1.00 93.94 107 PRO A CA 1
ATOM 878 C C . PRO A 1 107 ? 5.340 -6.659 -12.201 1.00 93.94 107 PRO A C 1
ATOM 880 O O . PRO A 1 107 ? 4.705 -7.644 -11.838 1.00 93.94 107 PRO A O 1
ATOM 883 N N . TYR A 1 108 ? 5.535 -5.598 -11.411 1.00 93.75 108 TYR A N 1
ATOM 884 C CA . TYR A 1 108 ? 5.037 -5.540 -10.035 1.00 93.75 108 TYR A CA 1
ATOM 885 C C . TYR A 1 108 ? 3.510 -5.443 -9.970 1.00 93.75 108 TYR A C 1
ATOM 887 O O . TYR A 1 108 ? 2.902 -6.065 -9.106 1.00 93.75 108 TYR A O 1
ATOM 895 N N . GLU A 1 109 ? 2.892 -4.721 -10.907 1.00 94.94 109 GLU A N 1
ATOM 896 C CA . GLU A 1 109 ? 1.433 -4.628 -11.067 1.00 94.94 109 GLU A CA 1
ATOM 897 C C . GLU A 1 109 ? 0.819 -5.927 -11.586 1.00 94.94 109 GLU A C 1
ATOM 899 O O . GLU A 1 109 ? -0.322 -6.248 -11.274 1.00 94.94 109 GLU A O 1
ATOM 904 N N . VAL A 1 110 ? 1.555 -6.674 -12.411 1.00 93.19 110 VAL A N 1
ATOM 905 C CA . VAL A 1 110 ? 1.118 -7.981 -12.914 1.00 93.19 110 VAL A CA 1
ATOM 906 C C . VAL A 1 110 ? 1.198 -9.035 -11.814 1.00 93.19 110 VAL A C 1
ATOM 908 O O . VAL A 1 110 ? 0.277 -9.832 -11.681 1.00 93.19 110 VAL A O 1
ATOM 911 N N . GLU A 1 111 ? 2.274 -9.038 -11.028 1.00 90.88 111 GLU A N 1
ATOM 912 C CA . GLU A 1 111 ? 2.460 -9.969 -9.911 1.00 90.88 111 GLU A CA 1
ATOM 913 C C . GLU A 1 111 ? 1.480 -9.709 -8.756 1.00 90.88 111 GLU A C 1
ATOM 915 O O . GLU A 1 111 ? 1.074 -10.647 -8.077 1.00 90.88 111 GLU A O 1
ATOM 920 N N . ALA A 1 112 ? 1.081 -8.453 -8.540 1.00 90.69 112 ALA A N 1
ATOM 921 C CA . ALA A 1 112 ? 0.171 -8.060 -7.465 1.00 90.69 112 ALA A CA 1
ATOM 922 C C . ALA A 1 112 ? -1.328 -8.278 -7.779 1.00 90.69 112 ALA A C 1
ATOM 924 O O . ALA A 1 112 ? -2.171 -7.845 -6.993 1.00 90.69 112 ALA A O 1
ATOM 925 N N . ARG A 1 113 ? -1.684 -8.886 -8.918 1.00 85.62 113 ARG A N 1
ATOM 926 C CA . ARG A 1 113 ? -3.073 -9.219 -9.300 1.00 85.62 113 ARG A CA 1
ATOM 927 C C . ARG A 1 113 ? -3.435 -10.648 -8.922 1.00 85.62 113 ARG A C 1
ATOM 929 O O . ARG A 1 113 ? -4.586 -10.840 -8.475 1.00 85.62 113 ARG A O 1
#

Organism: NCBI:txid412755

Sequence (113 aa):
MIIEPGSKKLEELVTEFWSIRLRYSFAPPKVTIYSREEYIEETGNDKTVARYSPEEGQLSLLPNIIAHIELLLHELAHHLQSSQLGSAEFLRTYDKYTEEFGYHNNPYEVEAR

Foldseek 3Di:
DFADWPDCPVVVVQQCCVCPVVVDPDHQAAEGEDELVVLCVVPVDNDDQWAADLVRSYIYGYRCCVVVVLVVQLRRLLSVQCRVQPSVRSVVLQVVQCVVPNNCPRPSNVVSD